Protein AF-A0A2A2JBS2-F1 (afdb_monomer)

Mean predicted aligned error: 17.84 Å

Sequence (90 aa):
MIYSILFWFILTIPTNSQRSDCVSVCSHIEDDRAYGKCISDCGKSPRKDNVPEPVYYPQPPANVSVQTKVVIDNGKILETTVAWTAQPGT

Solvent-accessible surface area (backbone ato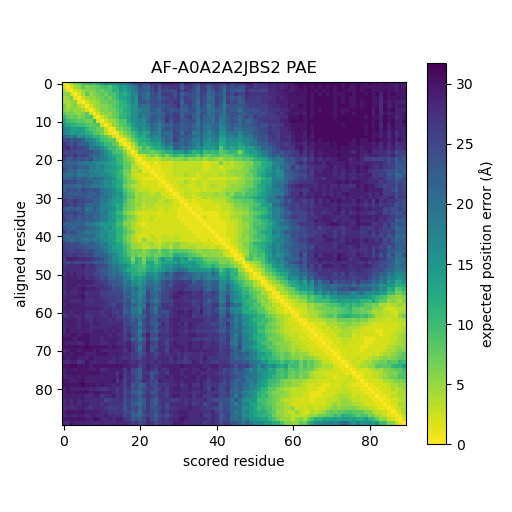ms only — not comparable to full-atom values): 5856 Å² total; per-residue (Å²): 126,67,70,68,56,57,59,58,61,67,72,66,63,76,78,73,78,70,54,65,70,34,52,65,70,36,64,84,49,86,50,68,70,60,27,52,49,45,40,57,57,48,67,73,52,79,60,79,87,71,52,77,74,82,81,79,73,77,64,65,65,32,76,75,45,79,48,77,48,74,44,71,54,96,94,38,81,76,44,77,49,79,49,74,50,68,39,76,38,132

Foldseek 3Di:
DVVVVVVVVVVPPPPPVQPVVQCVVLVVDPDPVVSVVSSVVVVPDDDPVPPPDPPDDFADFADKDKDWDFDDDPNDTPDIDIDMDTHGDD

pLDDT: mean 77.96, std 15.03, range [49.06, 95.38]

Structure (mmCIF, N/CA/C/O backbone):
data_AF-A0A2A2JBS2-F1
#
_entry.id   AF-A0A2A2JBS2-F1
#
loop_
_atom_site.group_PDB
_atom_site.id
_atom_site.type_symbol
_atom_site.label_atom_id
_atom_site.label_alt_id
_atom_site.label_comp_id
_atom_site.label_asym_id
_atom_site.label_entity_id
_atom_site.label_seq_id
_atom_site.pdbx_PDB_ins_code
_atom_site.Cartn_x
_atom_site.Cartn_y
_atom_site.Cartn_z
_atom_site.occupancy
_atom_site.B_iso_or_equiv
_atom_site.auth_seq_id
_atom_site.auth_comp_id
_atom_site.auth_asym_id
_atom_site.auth_atom_id
_atom_site.pdbx_PDB_model_num
ATOM 1 N N . MET A 1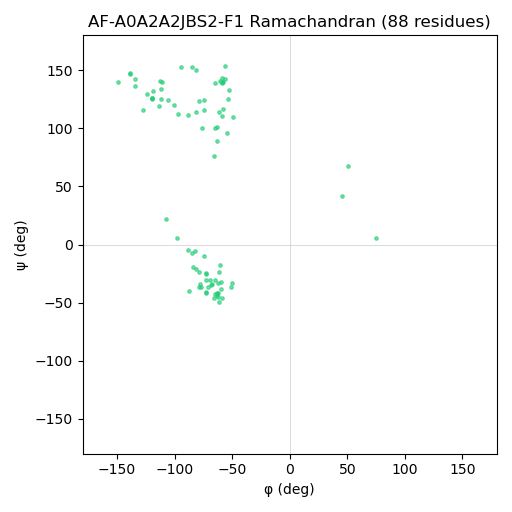 1 ? 62.094 -12.853 -19.227 1.00 55.53 1 MET A N 1
ATOM 2 C CA . MET A 1 1 ? 61.518 -11.511 -18.968 1.00 55.53 1 MET A CA 1
ATOM 3 C C . MET A 1 1 ? 60.247 -11.196 -19.769 1.00 55.53 1 MET A C 1
ATOM 5 O O . MET A 1 1 ? 59.562 -10.262 -19.397 1.00 55.53 1 MET A O 1
ATOM 9 N N . ILE A 1 2 ? 59.876 -11.966 -20.805 1.00 60.41 2 ILE A N 1
ATOM 10 C CA . ILE A 1 2 ? 58.636 -11.739 -21.586 1.00 60.41 2 ILE A CA 1
ATOM 11 C C . ILE A 1 2 ? 57.375 -12.244 -20.851 1.00 60.41 2 ILE A C 1
ATOM 13 O O . ILE A 1 2 ? 56.330 -11.602 -20.891 1.00 60.41 2 ILE A O 1
ATOM 17 N N . TYR A 1 3 ? 57.490 -13.340 -20.092 1.00 54.91 3 TYR A N 1
ATOM 18 C CA . TYR A 1 3 ? 56.363 -13.937 -19.360 1.00 54.91 3 TYR A CA 1
ATOM 19 C C . TYR A 1 3 ? 55.783 -13.050 -18.241 1.00 54.91 3 TYR A C 1
ATOM 21 O O . TYR A 1 3 ? 54.580 -13.088 -18.005 1.00 54.91 3 TYR A O 1
ATOM 29 N N . SER A 1 4 ? 56.590 -12.198 -17.593 1.00 56.19 4 SER A N 1
ATOM 30 C CA . SER A 1 4 ? 56.092 -11.274 -16.555 1.00 56.19 4 SER A CA 1
ATOM 31 C C . SER A 1 4 ? 55.269 -10.111 -17.116 1.00 56.19 4 SER A C 1
ATOM 33 O O . SER A 1 4 ? 54.417 -9.585 -16.408 1.00 56.19 4 SER A O 1
ATOM 35 N N . ILE A 1 5 ? 55.489 -9.726 -18.378 1.00 58.38 5 ILE A N 1
ATOM 36 C CA . ILE A 1 5 ? 54.765 -8.621 -19.030 1.00 58.38 5 ILE A CA 1
ATOM 37 C C . ILE A 1 5 ? 53.376 -9.100 -19.484 1.00 58.38 5 ILE A C 1
ATOM 39 O O . ILE A 1 5 ? 52.391 -8.379 -19.348 1.00 58.38 5 ILE A O 1
ATOM 43 N N . LEU A 1 6 ? 53.276 -10.353 -19.942 1.00 56.53 6 LEU A N 1
ATOM 44 C CA . LEU A 1 6 ? 52.006 -10.976 -20.332 1.00 56.53 6 LEU A CA 1
ATOM 45 C C . LEU A 1 6 ? 51.068 -11.201 -19.136 1.00 56.53 6 LEU A C 1
ATOM 47 O O . LEU A 1 6 ? 49.859 -11.048 -19.273 1.00 56.53 6 LEU A O 1
ATOM 51 N N . PHE A 1 7 ? 51.609 -11.495 -17.951 1.00 52.59 7 PHE A N 1
ATOM 52 C CA . PHE A 1 7 ? 50.802 -11.693 -16.743 1.00 52.59 7 PHE A CA 1
ATOM 53 C C . PHE A 1 7 ? 50.144 -10.393 -16.242 1.00 52.59 7 PHE A C 1
ATOM 55 O O . PHE A 1 7 ? 49.035 -10.420 -15.717 1.00 52.59 7 PHE A O 1
ATOM 62 N N . TRP A 1 8 ? 50.785 -9.241 -16.466 1.00 53.62 8 TRP A N 1
ATOM 63 C CA . TRP A 1 8 ? 50.216 -7.928 -16.136 1.00 53.62 8 TRP A CA 1
ATOM 64 C C . TRP A 1 8 ? 49.082 -7.505 -17.078 1.00 53.62 8 TRP A C 1
ATOM 66 O O . TRP A 1 8 ? 48.153 -6.833 -16.640 1.00 53.62 8 TRP A O 1
ATOM 76 N N . PHE A 1 9 ? 49.114 -7.931 -18.344 1.00 53.91 9 PHE A N 1
ATOM 77 C CA . PHE A 1 9 ? 48.055 -7.620 -19.312 1.00 53.91 9 PHE A CA 1
ATOM 78 C C . PHE A 1 9 ? 46.752 -8.396 -19.070 1.00 53.91 9 PHE A C 1
ATOM 80 O O . PHE A 1 9 ? 45.685 -7.930 -19.454 1.00 53.91 9 PHE A O 1
ATOM 87 N N . ILE A 1 10 ? 46.811 -9.560 -18.417 1.00 55.59 10 ILE A N 1
ATOM 88 C CA . ILE A 1 10 ? 45.617 -10.381 -18.148 1.00 55.59 10 ILE A CA 1
ATOM 89 C C . ILE A 1 10 ? 44.814 -9.827 -16.952 1.00 55.59 10 ILE A C 1
ATOM 91 O O . ILE A 1 10 ? 43.608 -10.039 -16.862 1.00 55.59 10 ILE A O 1
ATOM 95 N N . LEU A 1 11 ? 45.450 -9.066 -16.054 1.00 53.84 11 LEU A N 1
ATOM 96 C CA . LEU A 1 11 ? 44.816 -8.510 -14.850 1.00 53.84 11 LEU A CA 1
ATOM 97 C C . LEU A 1 11 ? 44.077 -7.180 -15.074 1.00 53.84 11 LEU A C 1
ATOM 99 O O . LEU A 1 11 ? 43.387 -6.715 -14.171 1.00 53.84 11 LEU A O 1
ATOM 103 N N . THR A 1 12 ? 44.192 -6.571 -16.255 1.00 52.06 12 THR A N 1
ATOM 104 C CA . THR A 1 12 ? 43.539 -5.296 -16.598 1.00 52.06 12 THR A CA 1
ATOM 105 C C . THR A 1 12 ? 42.380 -5.461 -17.573 1.00 52.06 12 THR A C 1
ATOM 107 O O . THR A 1 12 ? 42.001 -4.496 -18.235 1.00 52.06 12 THR A O 1
ATOM 110 N N . ILE A 1 13 ? 41.779 -6.654 -17.665 1.00 56.94 13 ILE A N 1
ATOM 111 C CA . ILE A 1 13 ? 40.484 -6.779 -18.337 1.00 56.94 13 ILE A CA 1
ATOM 112 C C . ILE A 1 13 ? 39.516 -5.910 -17.528 1.00 56.94 13 ILE A C 1
ATOM 114 O O . ILE A 1 13 ? 39.279 -6.225 -16.358 1.00 56.94 13 ILE A O 1
ATOM 118 N N . PRO A 1 14 ? 38.981 -4.806 -18.088 1.00 49.97 14 PRO A N 1
ATOM 119 C CA . PRO A 1 14 ? 37.948 -4.067 -17.399 1.00 49.97 14 PRO A CA 1
ATOM 120 C C . PRO A 1 14 ? 36.828 -5.070 -17.176 1.00 49.97 14 PRO A C 1
ATOM 122 O O . PRO A 1 14 ? 36.261 -5.608 -18.131 1.00 49.97 14 PRO A O 1
ATOM 125 N N . THR A 1 15 ? 36.532 -5.366 -15.913 1.00 49.06 15 THR A N 1
ATOM 126 C CA . THR A 1 15 ? 35.257 -5.962 -15.566 1.00 49.06 15 THR A CA 1
ATOM 127 C C . THR A 1 15 ? 34.243 -4.907 -15.967 1.00 49.06 15 THR A C 1
ATOM 129 O O . THR A 1 15 ? 33.934 -3.97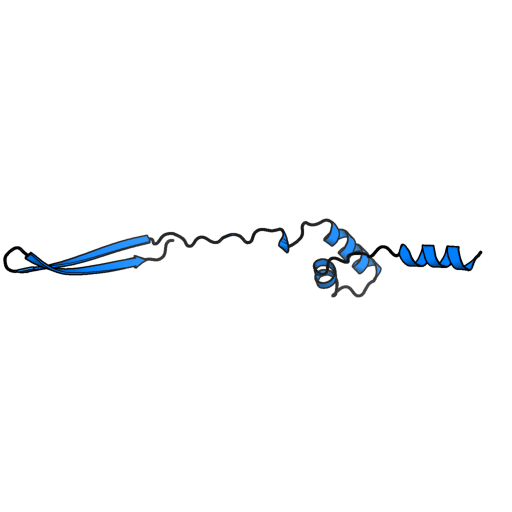9 -15.224 1.00 49.06 15 THR A O 1
ATOM 132 N N . ASN A 1 16 ? 33.796 -4.988 -17.222 1.00 50.91 16 ASN A N 1
ATOM 133 C CA . ASN A 1 16 ? 32.581 -4.353 -17.671 1.00 50.91 16 ASN A CA 1
ATOM 134 C C . ASN A 1 16 ? 31.552 -4.899 -16.694 1.00 50.91 16 ASN A C 1
ATOM 136 O O . ASN A 1 16 ? 31.103 -6.038 -16.826 1.00 50.91 16 ASN A O 1
ATOM 140 N N . SER A 1 17 ? 31.282 -4.132 -15.640 1.00 50.41 17 SER A N 1
ATOM 141 C CA . SER A 1 17 ? 30.159 -4.341 -14.753 1.00 50.41 17 SER A CA 1
ATOM 142 C C . SER A 1 17 ? 28.957 -4.071 -15.642 1.00 50.41 17 SER A C 1
ATOM 144 O O . SER A 1 17 ? 28.416 -2.968 -15.685 1.00 50.41 17 SER A O 1
ATOM 146 N N . GLN A 1 18 ? 28.653 -5.052 -16.496 1.00 55.56 18 GLN A N 1
ATOM 147 C CA . GLN A 1 18 ? 27.483 -5.063 -17.335 1.00 55.56 18 GLN A CA 1
ATOM 148 C C . GLN A 1 18 ? 26.351 -5.090 -16.340 1.00 55.56 18 GLN A C 1
ATOM 150 O O . GLN A 1 18 ? 26.074 -6.094 -15.689 1.00 55.56 18 GLN A O 1
ATOM 155 N N . ARG A 1 19 ? 25.785 -3.909 -16.151 1.00 62.66 19 ARG A N 1
ATOM 156 C CA . ARG A 1 19 ? 24.578 -3.688 -15.391 1.00 62.66 19 ARG A CA 1
ATOM 157 C C . ARG A 1 19 ? 23.554 -4.704 -15.889 1.00 62.66 19 ARG A C 1
ATOM 159 O O . ARG A 1 19 ? 23.126 -4.618 -17.041 1.00 62.66 19 ARG A O 1
ATOM 166 N N . SER A 1 20 ? 23.231 -5.686 -15.049 1.00 66.56 20 SER A N 1
ATOM 167 C CA . SER A 1 20 ? 22.328 -6.807 -15.358 1.00 66.56 20 SER A CA 1
ATOM 168 C C . SER A 1 20 ? 21.003 -6.331 -15.952 1.00 66.56 20 SER A C 1
ATOM 170 O O . SER A 1 20 ? 20.421 -6.958 -16.838 1.00 66.56 20 SER A O 1
ATOM 172 N N . ASP A 1 21 ? 20.571 -5.158 -15.508 1.00 74.81 21 ASP A N 1
ATOM 173 C CA . ASP A 1 21 ? 19.322 -4.512 -15.888 1.00 74.81 21 ASP A CA 1
ATOM 174 C C . ASP A 1 21 ? 19.364 -4.058 -17.353 1.00 74.81 21 ASP A C 1
ATOM 176 O O . ASP A 1 21 ? 18.374 -4.163 -18.065 1.00 74.81 21 ASP A O 1
ATOM 180 N N . CYS A 1 22 ? 20.526 -3.625 -17.849 1.00 83.44 22 CYS A N 1
ATOM 181 C CA . CYS A 1 22 ? 20.677 -3.229 -19.248 1.00 83.44 22 CYS A CA 1
ATOM 182 C C . CYS A 1 22 ? 20.776 -4.430 -20.182 1.00 83.44 22 CYS A C 1
ATOM 184 O O . CYS A 1 22 ? 20.211 -4.401 -21.272 1.00 83.44 22 CYS A O 1
ATOM 186 N N . VAL A 1 23 ? 21.443 -5.501 -19.744 1.00 85.44 23 VAL A N 1
ATOM 187 C CA . VAL A 1 23 ? 21.527 -6.748 -20.517 1.00 85.44 23 VAL A CA 1
ATOM 188 C C . VAL A 1 23 ? 20.138 -7.354 -20.703 1.00 85.44 23 VAL A C 1
ATOM 190 O O . VAL A 1 23 ? 19.774 -7.710 -21.819 1.00 85.44 23 VAL A O 1
ATOM 193 N N . SER A 1 24 ? 19.321 -7.403 -19.645 1.00 82.75 24 SER A N 1
ATOM 194 C CA . SER A 1 24 ? 17.945 -7.911 -19.751 1.00 82.75 24 SER A CA 1
ATOM 195 C C . SER A 1 24 ? 17.071 -7.056 -20.677 1.00 82.75 24 SER A C 1
ATOM 197 O O . SER A 1 24 ? 16.364 -7.615 -21.516 1.00 82.75 24 SER A O 1
ATOM 199 N N . VAL A 1 25 ? 17.173 -5.723 -20.614 1.00 83.62 25 VAL A N 1
ATOM 200 C CA . VAL A 1 25 ? 16.425 -4.810 -21.500 1.00 83.62 25 VAL A CA 1
ATOM 201 C C . VAL A 1 25 ? 16.846 -4.950 -22.966 1.00 83.62 25 VAL A C 1
ATOM 203 O O . VAL A 1 25 ? 15.983 -4.985 -23.839 1.00 83.62 25 VAL A O 1
ATOM 206 N N . CYS A 1 26 ? 18.144 -5.060 -23.252 1.00 87.81 26 CYS A N 1
ATOM 207 C CA . CYS A 1 26 ? 18.672 -5.091 -24.621 1.00 87.81 26 CYS A CA 1
ATOM 208 C C . CYS A 1 26 ? 18.745 -6.500 -25.237 1.00 87.81 26 CYS A C 1
ATOM 210 O O . CYS A 1 26 ? 19.073 -6.623 -26.413 1.00 87.81 26 CYS A O 1
ATOM 212 N N . SER A 1 27 ? 18.421 -7.554 -24.479 1.00 89.44 27 SER A N 1
ATOM 213 C CA . SER A 1 27 ? 18.554 -8.966 -24.893 1.00 89.44 27 SER A CA 1
ATOM 214 C C . SER A 1 27 ? 17.741 -9.380 -26.128 1.00 89.44 27 SER A C 1
ATOM 216 O O . SER A 1 27 ? 18.032 -10.404 -26.733 1.00 89.44 27 SER A O 1
ATOM 218 N N . HIS A 1 28 ? 16.741 -8.590 -26.517 1.00 88.88 28 HIS A N 1
ATOM 219 C CA . HIS A 1 28 ? 15.908 -8.830 -27.698 1.00 88.88 28 HIS A CA 1
ATOM 220 C C . HIS A 1 28 ? 16.550 -8.346 -29.012 1.00 88.88 28 HIS A C 1
ATOM 222 O O . HIS A 1 28 ? 15.965 -8.528 -30.078 1.00 88.88 28 HIS A O 1
ATOM 228 N N . ILE A 1 29 ? 17.707 -7.678 -28.946 1.00 90.00 29 ILE A N 1
ATOM 229 C CA . ILE A 1 29 ? 18.397 -7.116 -30.108 1.00 90.00 29 ILE A CA 1
ATOM 230 C C . ILE A 1 29 ? 19.487 -8.089 -30.564 1.00 90.00 29 ILE A C 1
ATOM 232 O O . ILE A 1 29 ? 20.487 -8.261 -29.876 1.00 90.00 29 ILE A O 1
ATOM 236 N N . GLU A 1 30 ? 19.302 -8.685 -31.742 1.00 86.69 30 GLU A N 1
ATOM 237 C CA . GLU A 1 30 ? 20.249 -9.645 -32.335 1.00 86.69 30 GLU A CA 1
ATOM 238 C C . GLU A 1 30 ? 21.398 -8.972 -33.114 1.00 86.69 30 GLU A C 1
ATOM 240 O O . GLU A 1 30 ? 22.428 -9.591 -33.355 1.00 86.69 30 GLU A O 1
ATOM 245 N N . ASP A 1 31 ? 21.240 -7.703 -33.511 1.00 93.12 31 ASP A N 1
ATOM 246 C CA . ASP A 1 31 ? 22.290 -6.925 -34.181 1.00 93.12 31 ASP A CA 1
ATOM 247 C C . ASP A 1 31 ? 23.279 -6.359 -33.151 1.00 93.12 31 ASP A C 1
ATOM 249 O O . ASP A 1 31 ? 22.930 -5.466 -32.373 1.00 93.12 31 ASP A O 1
ATOM 253 N N . ASP A 1 32 ? 24.531 -6.822 -33.195 1.00 86.56 32 ASP A N 1
ATOM 254 C CA . ASP A 1 32 ? 25.623 -6.412 -32.301 1.00 86.56 32 ASP A CA 1
ATOM 255 C C . ASP A 1 32 ? 25.801 -4.888 -32.212 1.00 86.56 32 ASP A C 1
ATOM 257 O O . ASP A 1 32 ? 26.096 -4.335 -31.143 1.00 86.56 32 ASP A O 1
ATOM 261 N N . ARG A 1 33 ? 25.599 -4.168 -33.324 1.00 88.88 33 ARG A N 1
ATOM 262 C CA . ARG A 1 33 ? 25.747 -2.707 -33.353 1.00 88.88 33 ARG A CA 1
ATOM 263 C C . ARG A 1 33 ? 24.596 -2.025 -32.621 1.00 88.88 33 ARG A C 1
ATOM 265 O O . ARG A 1 33 ? 24.811 -1.054 -31.887 1.00 88.88 33 ARG A O 1
ATOM 272 N N . ALA A 1 34 ? 23.380 -2.515 -32.829 1.00 86.62 34 ALA A N 1
ATOM 273 C CA . ALA A 1 34 ? 22.188 -2.010 -32.164 1.00 86.62 34 ALA A CA 1
ATOM 274 C C . ALA A 1 34 ? 22.186 -2.385 -30.671 1.00 86.62 34 ALA A C 1
ATOM 276 O O . ALA A 1 34 ? 21.839 -1.551 -29.829 1.00 86.62 34 ALA A O 1
ATOM 277 N N . TYR A 1 35 ? 22.674 -3.581 -30.336 1.00 88.62 35 TYR A N 1
ATOM 278 C CA . TYR A 1 35 ? 22.861 -4.057 -28.970 1.00 88.62 35 TYR A CA 1
ATOM 279 C C . TYR A 1 35 ? 23.858 -3.174 -28.210 1.00 88.62 35 TYR A C 1
ATOM 281 O O . TYR A 1 35 ? 23.540 -2.651 -27.140 1.00 88.62 35 TYR A O 1
ATOM 289 N N . GLY A 1 36 ? 25.029 -2.901 -28.798 1.00 85.75 36 GLY A N 1
ATOM 290 C CA . GLY A 1 36 ? 26.040 -2.033 -28.187 1.00 85.75 36 GLY A CA 1
ATOM 291 C C . GLY A 1 36 ? 25.534 -0.611 -27.923 1.00 85.75 36 GLY A C 1
ATOM 292 O O . GLY A 1 36 ? 25.811 -0.031 -26.868 1.00 85.75 36 GLY A O 1
ATOM 293 N N . LYS A 1 37 ? 24.726 -0.063 -28.841 1.00 90.50 37 LYS A N 1
ATOM 294 C CA . LYS A 1 37 ? 24.075 1.239 -28.648 1.00 90.50 37 LYS A CA 1
ATOM 295 C C . LYS A 1 37 ? 23.061 1.200 -27.499 1.00 90.50 37 LYS A C 1
ATOM 297 O O . LYS A 1 37 ? 23.096 2.077 -26.639 1.00 90.50 37 LYS A O 1
ATOM 302 N N . CYS A 1 38 ? 22.220 0.168 -27.448 1.00 87.12 38 CYS A N 1
ATOM 303 C CA . CYS A 1 38 ? 21.230 -0.020 -26.388 1.00 87.12 38 CYS A CA 1
ATOM 304 C C . CYS A 1 38 ? 21.878 -0.113 -24.997 1.00 87.12 38 CYS A C 1
ATOM 306 O O . CYS A 1 38 ? 21.459 0.582 -24.070 1.00 87.12 38 CYS A O 1
ATOM 308 N N . ILE A 1 39 ? 22.953 -0.896 -24.860 1.00 88.00 39 ILE A N 1
ATOM 309 C CA .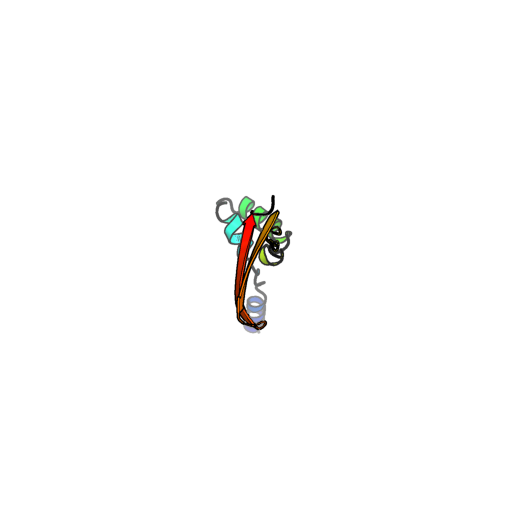 ILE A 1 39 ? 23.697 -1.024 -23.598 1.00 88.00 39 ILE A CA 1
ATOM 310 C C . ILE A 1 39 ? 24.323 0.316 -23.185 1.00 88.00 39 I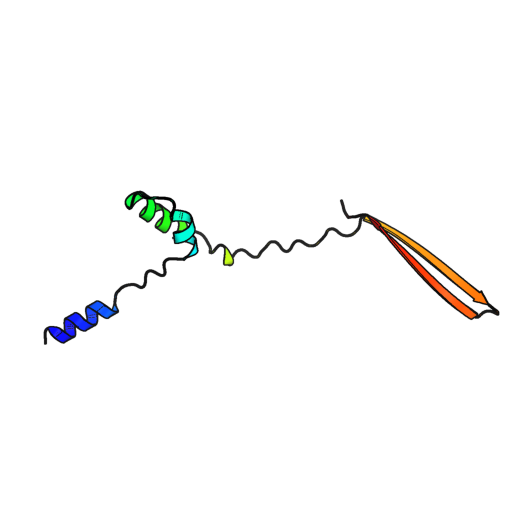LE A C 1
ATOM 312 O O . ILE A 1 39 ? 24.231 0.706 -22.018 1.00 88.00 39 ILE A O 1
ATOM 316 N N . SER A 1 40 ? 24.924 1.043 -24.134 1.00 85.62 40 SER A N 1
ATOM 317 C CA . SER A 1 40 ? 25.534 2.355 -23.877 1.00 85.62 40 SER A CA 1
ATOM 318 C C . SER A 1 40 ? 24.512 3.394 -23.414 1.00 85.62 40 SER A C 1
ATOM 320 O O . SER A 1 40 ? 24.780 4.152 -22.479 1.00 85.62 40 SER A O 1
ATOM 322 N N . ASP A 1 41 ? 23.335 3.420 -24.037 1.00 85.94 41 ASP A N 1
ATOM 323 C CA . ASP A 1 41 ? 22.274 4.357 -23.677 1.00 85.94 41 ASP A CA 1
ATOM 324 C C . ASP A 1 41 ? 21.622 3.982 -22.339 1.00 85.94 41 ASP A C 1
ATOM 326 O O . ASP A 1 41 ? 21.435 4.850 -21.485 1.00 85.94 41 ASP A O 1
ATOM 330 N N . CYS A 1 42 ? 21.393 2.692 -22.083 1.00 83.12 42 CYS A N 1
ATOM 331 C CA . CYS A 1 42 ? 20.881 2.213 -20.800 1.00 83.12 42 CYS A CA 1
ATOM 332 C C . CYS A 1 42 ? 21.838 2.504 -19.626 1.00 83.12 42 CYS A C 1
ATOM 334 O O . CYS A 1 42 ? 21.400 2.802 -18.511 1.00 83.12 42 CYS A O 1
ATOM 336 N N . GLY A 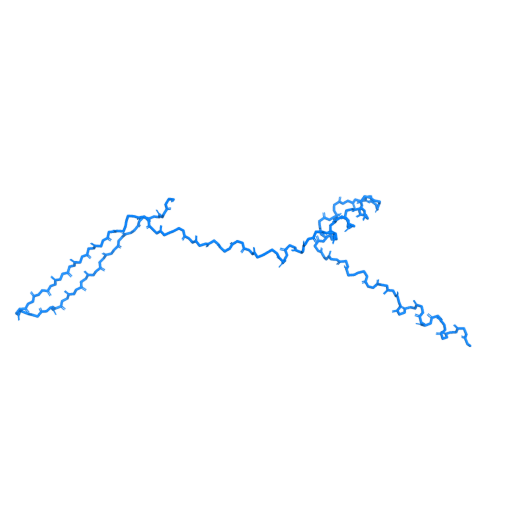1 43 ? 23.155 2.487 -19.858 1.00 79.94 43 GLY A N 1
ATOM 337 C CA . GLY A 1 43 ? 24.164 2.842 -18.855 1.00 79.94 43 GLY A CA 1
ATOM 338 C C . GLY A 1 43 ? 24.075 4.288 -18.345 1.00 79.94 43 GLY A C 1
ATOM 339 O O . GLY A 1 43 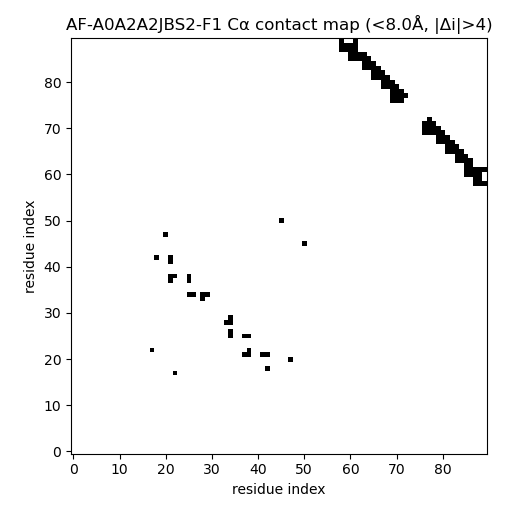? 24.510 4.562 -17.228 1.00 79.94 43 GLY A O 1
ATOM 340 N N . LYS A 1 44 ? 23.478 5.204 -19.122 1.00 82.06 44 LYS A N 1
ATOM 341 C CA . LYS A 1 44 ? 23.352 6.633 -18.773 1.00 82.06 44 LYS A CA 1
ATOM 342 C C . LYS A 1 44 ? 22.189 6.921 -17.819 1.00 82.06 44 LYS A C 1
ATOM 344 O O . LYS A 1 44 ? 22.190 7.956 -17.156 1.00 82.06 44 LYS A O 1
ATOM 349 N N . SER A 1 45 ? 21.196 6.037 -17.743 1.00 70.69 45 SER A N 1
ATOM 350 C CA . SER A 1 45 ? 20.029 6.222 -16.872 1.00 70.69 45 SER A CA 1
ATOM 351 C C . SER A 1 45 ? 20.327 5.811 -15.419 1.00 70.69 45 SER A C 1
ATOM 353 O O . SER A 1 45 ? 21.133 4.903 -15.202 1.00 70.69 45 SER A O 1
ATOM 355 N N . PRO A 1 46 ? 19.684 6.417 -14.400 1.00 70.44 46 PRO A N 1
ATOM 356 C CA . PRO A 1 46 ? 19.757 5.961 -13.004 1.00 70.44 46 PRO A CA 1
ATOM 357 C C . PRO A 1 46 ? 19.323 4.495 -12.844 1.00 70.44 46 PRO A C 1
ATOM 359 O O . PRO A 1 46 ? 18.592 3.973 -13.685 1.00 70.44 46 PRO A O 1
ATOM 362 N N . ARG A 1 47 ? 19.814 3.785 -11.810 1.00 64.69 47 ARG A N 1
ATOM 363 C CA . ARG A 1 47 ? 19.422 2.372 -11.586 1.00 64.69 47 ARG A CA 1
ATOM 364 C C . ARG A 1 47 ? 17.942 2.343 -11.259 1.00 64.69 47 ARG A C 1
ATOM 366 O O . ARG A 1 47 ? 17.472 3.211 -10.530 1.00 64.69 47 ARG A O 1
ATOM 373 N N . LYS A 1 48 ? 17.227 1.365 -11.813 1.00 61.78 48 LYS A N 1
ATOM 374 C CA . LYS A 1 48 ? 15.792 1.198 -11.564 1.00 61.78 48 LYS A CA 1
ATOM 375 C C . LYS A 1 48 ? 15.540 0.979 -10.064 1.00 61.78 48 LYS A C 1
ATOM 377 O O . LYS A 1 48 ? 14.578 1.489 -9.515 1.00 61.78 48 LYS A O 1
ATOM 382 N N . ASP A 1 49 ? 16.504 0.342 -9.417 1.00 63.50 49 ASP A N 1
ATOM 383 C CA . ASP A 1 49 ? 16.650 0.054 -7.990 1.00 63.50 49 ASP A CA 1
ATOM 384 C C . ASP A 1 49 ? 17.049 1.276 -7.133 1.00 63.50 49 ASP A C 1
ATOM 386 O O . ASP A 1 49 ? 16.963 1.217 -5.912 1.00 63.50 49 ASP A O 1
ATOM 390 N N . ASN A 1 50 ? 17.416 2.410 -7.748 1.00 57.53 50 ASN A N 1
ATOM 391 C CA . ASN A 1 50 ? 17.611 3.696 -7.059 1.00 57.53 50 ASN A CA 1
ATOM 392 C C . ASN A 1 50 ? 16.388 4.620 -7.170 1.00 57.53 50 ASN A C 1
ATOM 394 O O . ASN A 1 50 ? 16.465 5.779 -6.758 1.00 57.53 50 ASN A O 1
ATOM 398 N N . VAL A 1 51 ? 15.282 4.154 -7.753 1.00 62.88 51 VAL A N 1
ATOM 399 C CA . VAL A 1 51 ? 14.007 4.868 -7.694 1.00 62.88 51 VAL A CA 1
ATOM 400 C C . VAL A 1 51 ? 13.313 4.385 -6.425 1.00 62.88 51 VAL A C 1
ATOM 402 O O . VAL A 1 51 ? 12.952 3.210 -6.373 1.00 62.88 51 VAL A O 1
ATOM 405 N N . PRO A 1 52 ? 13.145 5.229 -5.388 1.00 64.56 52 PRO A N 1
ATOM 406 C CA . PRO A 1 52 ? 12.316 4.858 -4.253 1.00 64.56 52 PRO A CA 1
ATOM 407 C C . PRO A 1 52 ? 10.951 4.455 -4.799 1.00 64.56 52 PRO A C 1
ATOM 409 O O . PRO A 1 52 ? 10.346 5.224 -5.554 1.00 64.56 52 PRO A O 1
ATOM 412 N N . GLU A 1 53 ? 10.489 3.251 -4.467 1.00 67.88 53 GLU A N 1
ATOM 413 C CA . GLU A 1 53 ? 9.117 2.879 -4.782 1.00 67.88 53 GLU A CA 1
ATOM 414 C C . GLU A 1 53 ? 8.201 3.975 -4.227 1.00 67.88 53 GLU A C 1
ATOM 416 O O . GLU A 1 53 ? 8.407 4.427 -3.092 1.00 67.88 53 GLU A O 1
ATOM 421 N N . PRO A 1 54 ? 7.230 4.466 -5.013 1.00 69.75 54 PRO A N 1
ATOM 422 C CA . PRO A 1 54 ? 6.273 5.418 -4.493 1.00 69.75 54 PRO A CA 1
ATOM 423 C C . PRO A 1 54 ? 5.563 4.752 -3.315 1.00 69.75 54 PRO A C 1
ATOM 425 O O . PRO A 1 54 ? 4.808 3.798 -3.494 1.00 69.75 54 PRO A O 1
ATOM 428 N N . VAL A 1 55 ? 5.840 5.236 -2.102 1.00 73.81 55 VAL A N 1
ATOM 429 C CA . VAL A 1 55 ? 5.160 4.777 -0.892 1.00 73.81 55 VAL A CA 1
ATOM 430 C C . VAL A 1 55 ? 3.704 5.189 -1.040 1.00 73.81 55 VAL A C 1
ATOM 432 O O . VAL A 1 55 ? 3.350 6.357 -0.870 1.00 73.81 55 VAL A O 1
ATOM 435 N N . TYR A 1 56 ? 2.866 4.236 -1.434 1.00 73.81 56 TYR A N 1
ATOM 436 C CA . TYR A 1 56 ? 1.439 4.462 -1.546 1.00 73.81 56 TYR A CA 1
ATOM 437 C C . TYR A 1 56 ? 0.846 4.448 -0.141 1.00 73.81 56 TYR A C 1
ATOM 439 O O . TYR A 1 56 ? 0.629 3.393 0.455 1.00 73.81 56 TYR A O 1
ATOM 447 N N . TYR A 1 57 ? 0.610 5.638 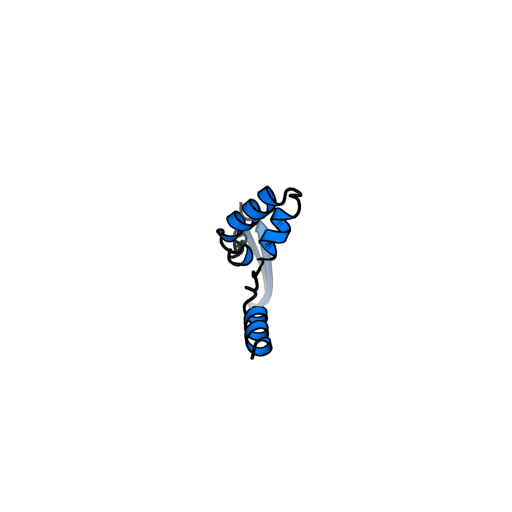0.404 1.00 78.81 57 TYR A N 1
ATOM 448 C CA . TYR A 1 57 ? -0.210 5.772 1.597 1.00 78.81 57 TYR A CA 1
ATOM 449 C C . TYR A 1 57 ? -1.671 5.575 1.183 1.00 78.81 57 TYR A C 1
ATOM 451 O O . TYR A 1 57 ? -2.134 6.285 0.285 1.00 78.81 57 TYR A O 1
ATOM 459 N N . PRO A 1 58 ? -2.406 4.627 1.793 1.00 77.31 58 PRO A N 1
ATOM 460 C CA . PRO A 1 58 ? -3.825 4.488 1.512 1.00 77.31 58 PRO A CA 1
ATOM 461 C C . PRO A 1 58 ? -4.533 5.798 1.857 1.00 77.31 58 PRO A C 1
ATOM 463 O O . PRO A 1 58 ? -4.213 6.441 2.863 1.00 77.31 58 PRO A O 1
ATOM 466 N N . GLN A 1 59 ? -5.490 6.201 1.021 1.00 84.00 59 GLN A N 1
ATOM 467 C CA . GLN A 1 59 ? -6.303 7.374 1.319 1.00 84.00 59 GLN A CA 1
ATOM 468 C C . GLN A 1 59 ? -7.018 7.183 2.664 1.00 84.00 59 GLN A C 1
ATOM 470 O O . GLN A 1 59 ? -7.484 6.075 2.963 1.00 84.00 59 GLN A O 1
ATOM 475 N N . PRO A 1 60 ? -7.110 8.244 3.487 1.00 86.50 60 PRO A N 1
ATOM 476 C CA . PRO A 1 60 ? -7.848 8.167 4.734 1.00 86.50 60 PRO A CA 1
ATOM 477 C C . PRO A 1 60 ? -9.308 7.796 4.437 1.00 86.50 60 PRO A C 1
ATOM 479 O O . PRO A 1 60 ? -9.853 8.237 3.422 1.00 86.50 60 PRO A O 1
ATOM 482 N N . PRO A 1 61 ? -9.955 6.991 5.293 1.00 87.62 61 PRO A N 1
ATOM 483 C CA . PRO A 1 61 ? -11.339 6.608 5.078 1.00 87.62 61 PRO A CA 1
ATOM 484 C C . PRO A 1 61 ? -12.255 7.836 5.022 1.00 87.62 61 PRO A C 1
ATOM 486 O O . PRO A 1 61 ? -12.130 8.758 5.831 1.00 87.62 61 PRO A O 1
ATOM 489 N N . ALA A 1 62 ? -13.211 7.817 4.098 1.00 86.88 62 ALA A N 1
ATOM 490 C CA . ALA A 1 62 ? -14.302 8.778 4.063 1.00 86.88 62 ALA A CA 1
ATOM 491 C C . ALA A 1 62 ? -15.439 8.322 4.992 1.00 86.88 62 ALA A C 1
ATOM 493 O O . ALA A 1 62 ? -15.636 7.130 5.224 1.00 86.88 62 ALA A O 1
ATOM 494 N N . ASN A 1 63 ? -16.223 9.274 5.504 1.00 86.06 63 ASN A N 1
ATOM 495 C CA . ASN A 1 63 ? -17.489 9.013 6.202 1.00 86.06 63 ASN A CA 1
ATOM 496 C C . ASN A 1 63 ? -17.389 7.958 7.324 1.00 86.06 63 ASN A C 1
ATOM 498 O O . ASN A 1 63 ? -17.961 6.870 7.241 1.00 86.06 63 ASN A O 1
ATOM 502 N N . VAL A 1 64 ? -16.663 8.292 8.394 1.00 90.88 64 VAL A N 1
ATOM 503 C CA . VAL A 1 64 ? -16.567 7.448 9.593 1.00 90.88 64 VAL A CA 1
ATOM 504 C C . VAL A 1 64 ? -17.818 7.631 10.455 1.00 90.88 64 VAL A C 1
ATOM 506 O O . VAL A 1 64 ? -18.133 8.741 10.880 1.00 90.88 64 VAL A O 1
ATOM 509 N N . SER A 1 65 ? -18.520 6.535 10.737 1.00 92.88 65 SER A N 1
ATOM 510 C CA . SER A 1 65 ? -19.650 6.487 11.667 1.00 92.88 65 SER A CA 1
ATOM 511 C C . SER A 1 65 ? -19.272 5.670 12.894 1.00 92.88 65 SER A C 1
ATOM 513 O O . SER A 1 65 ? -18.700 4.587 12.772 1.00 92.88 65 SER A O 1
ATOM 515 N N . VAL A 1 66 ? -19.595 6.193 14.076 1.00 94.50 66 VAL A N 1
ATOM 516 C CA . VAL A 1 66 ? -19.313 5.559 15.366 1.00 94.50 66 VAL A CA 1
ATOM 517 C C . VAL A 1 66 ? -20.620 5.415 16.131 1.00 94.50 66 VAL A C 1
ATOM 519 O O . VAL A 1 66 ? -21.374 6.375 16.281 1.00 94.50 66 VAL A O 1
ATOM 522 N N . GLN A 1 67 ? -20.878 4.209 16.619 1.00 94.69 67 GLN A N 1
ATOM 523 C CA . GLN A 1 67 ? -22.017 3.872 17.455 1.00 94.69 67 GLN A CA 1
ATOM 524 C C . GLN A 1 67 ? -21.514 3.347 18.792 1.00 94.69 67 GLN A C 1
ATOM 526 O O . GLN A 1 67 ? -20.737 2.394 18.852 1.00 94.69 67 GLN A O 1
ATOM 531 N N . THR A 1 68 ? -22.000 3.954 19.868 1.00 95.38 68 THR A N 1
ATOM 532 C CA . THR A 1 68 ? -21.635 3.572 21.230 1.00 95.38 68 THR A CA 1
ATOM 533 C C . THR A 1 68 ? -22.883 3.137 21.973 1.00 95.38 68 THR A C 1
ATOM 535 O O . THR A 1 68 ? -23.853 3.889 22.069 1.00 95.38 68 THR A O 1
ATOM 538 N N . LYS A 1 69 ? -22.850 1.927 22.523 1.00 94.69 69 LYS A N 1
ATOM 539 C CA . LYS A 1 69 ? -23.879 1.389 23.409 1.00 94.69 69 LYS A CA 1
ATOM 540 C C . LYS A 1 69 ? -23.288 1.264 24.806 1.00 94.69 69 LYS A C 1
ATOM 542 O O . LYS A 1 69 ? -22.263 0.614 24.975 1.00 94.69 69 LYS A O 1
ATOM 547 N N . VAL A 1 70 ? -23.938 1.872 25.793 1.00 94.44 70 VAL A N 1
ATOM 548 C CA . VAL A 1 70 ? -23.528 1.794 27.201 1.00 94.44 70 VAL A CA 1
ATOM 549 C C . VAL A 1 70 ? -24.661 1.168 28.005 1.00 94.44 70 VAL A C 1
ATOM 551 O O . VAL A 1 70 ? -25.797 1.635 27.940 1.00 94.44 70 VAL A O 1
ATOM 554 N N . VAL A 1 71 ? -24.357 0.109 28.750 1.00 93.88 71 VAL A N 1
ATOM 555 C CA . VAL A 1 71 ? -25.266 -0.538 29.700 1.00 93.88 71 VAL A CA 1
ATOM 556 C C . VAL A 1 71 ? -24.894 -0.059 31.096 1.00 93.88 71 VAL A C 1
ATOM 558 O O . VAL A 1 71 ? -23.762 -0.250 31.541 1.00 93.88 71 VAL A O 1
ATOM 561 N N . ILE A 1 72 ? -25.841 0.584 31.779 1.00 95.06 72 ILE A N 1
ATOM 562 C CA . ILE A 1 72 ? -25.657 1.133 33.125 1.00 95.06 72 ILE A CA 1
ATOM 563 C C . ILE A 1 72 ? -26.638 0.446 34.068 1.00 95.06 72 ILE A C 1
ATOM 565 O O . ILE A 1 72 ? -27.829 0.384 33.769 1.00 95.06 72 ILE A O 1
ATOM 569 N N . ASP A 1 73 ? -26.140 -0.015 35.212 1.00 93.06 73 ASP A N 1
ATOM 570 C CA . ASP A 1 73 ? -26.955 -0.536 36.307 1.00 93.06 73 ASP A CA 1
ATOM 571 C C . ASP A 1 73 ? -26.474 0.027 37.645 1.00 93.06 73 ASP A C 1
ATOM 573 O O . ASP A 1 73 ? -25.274 0.127 37.907 1.00 93.06 73 ASP A O 1
ATOM 577 N N . ASN A 1 74 ? -27.424 0.433 38.484 1.00 92.56 74 ASN A N 1
ATOM 578 C CA . ASN A 1 74 ? -27.184 1.028 39.799 1.00 92.56 74 ASN A CA 1
ATOM 579 C C . ASN A 1 74 ? -26.077 2.114 39.820 1.00 92.56 74 ASN A C 1
ATOM 581 O O . ASN A 1 74 ? -25.214 2.145 40.699 1.00 92.56 74 ASN A O 1
ATOM 585 N N . GLY A 1 75 ? -26.058 2.978 38.800 1.00 90.50 75 GLY A N 1
ATOM 586 C CA . GLY A 1 75 ? -25.070 4.056 38.657 1.00 90.50 75 GLY A CA 1
ATOM 587 C C . GLY A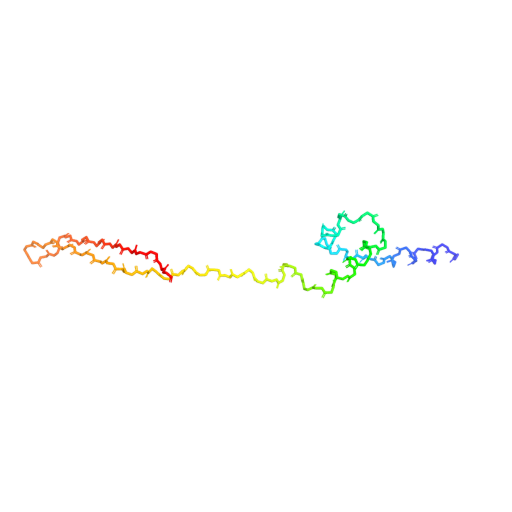 1 75 ? -23.666 3.608 38.227 1.00 90.50 75 GLY A C 1
ATOM 588 O O . GLY A 1 75 ? -22.761 4.440 38.175 1.00 90.50 75 GLY A O 1
ATOM 589 N N . LYS A 1 76 ? -23.464 2.325 37.901 1.00 89.69 76 LYS A N 1
ATOM 590 C CA . LYS A 1 76 ? -22.206 1.780 37.376 1.00 89.69 76 LYS A CA 1
ATOM 591 C C . LYS A 1 76 ? -22.358 1.373 35.918 1.00 89.69 76 LYS A C 1
ATOM 593 O O . LYS A 1 76 ? -23.364 0.794 35.520 1.00 89.69 76 LYS A O 1
ATOM 598 N N . ILE A 1 77 ? -21.326 1.647 35.127 1.00 91.88 77 ILE A N 1
ATOM 599 C CA . ILE A 1 77 ? -21.237 1.154 33.753 1.00 91.88 77 ILE A CA 1
ATOM 600 C C . ILE A 1 77 ? -20.889 -0.330 33.825 1.00 91.88 77 ILE A C 1
ATOM 602 O O . ILE A 1 77 ? -19.826 -0.692 34.330 1.00 91.88 77 ILE A O 1
ATOM 606 N N . LEU A 1 78 ? -21.799 -1.173 33.351 1.00 91.69 78 LEU A N 1
ATOM 607 C CA . LEU A 1 78 ? -21.601 -2.615 33.283 1.00 91.69 78 LEU A CA 1
ATOM 608 C C . LEU A 1 78 ? -20.920 -3.026 31.979 1.00 91.69 78 LEU A C 1
ATOM 610 O O . LEU A 1 78 ? -20.055 -3.896 31.985 1.00 91.69 78 LEU A O 1
ATOM 614 N N . GLU A 1 79 ? -21.299 -2.394 30.868 1.00 92.81 79 GLU A N 1
ATOM 615 C CA . GLU A 1 79 ? -20.782 -2.729 29.544 1.00 92.81 79 GLU A CA 1
ATOM 616 C C . GLU A 1 79 ? -20.748 -1.493 28.647 1.00 92.81 79 GLU A C 1
ATOM 618 O O . GLU A 1 79 ? -21.686 -0.695 28.632 1.00 92.81 79 GLU A O 1
ATOM 623 N N . THR A 1 80 ? -19.682 -1.371 27.859 1.00 94.81 80 THR A N 1
ATOM 624 C CA . THR A 1 80 ? -19.580 -0.388 26.782 1.00 94.81 80 THR A CA 1
ATOM 625 C C . THR A 1 80 ? -19.191 -1.110 25.504 1.00 94.81 80 THR A C 1
ATOM 627 O O . THR A 1 80 ? -18.093 -1.653 25.400 1.00 94.81 80 THR A O 1
ATOM 630 N N . THR A 1 81 ? -20.074 -1.086 24.514 1.00 94.62 81 THR A N 1
ATOM 631 C CA . THR A 1 81 ? -19.812 -1.607 23.173 1.00 94.62 81 THR A CA 1
ATOM 632 C C . THR A 1 81 ? -19.607 -0.434 22.224 1.00 94.62 81 THR A C 1
ATOM 634 O O . THR A 1 81 ? -20.479 0.428 22.103 1.00 94.62 81 THR A O 1
ATOM 637 N N . VAL A 1 82 ? -18.471 -0.405 21.529 1.00 94.75 82 VAL A N 1
ATOM 638 C CA . VAL A 1 82 ? -18.179 0.589 20.488 1.00 94.75 82 VAL A CA 1
ATOM 639 C C . VAL A 1 82 ? -18.111 -0.126 19.146 1.00 94.75 82 VAL A C 1
ATOM 641 O O . VAL A 1 82 ? -17.273 -1.004 18.950 1.00 94.75 82 VAL A O 1
ATOM 644 N N . ALA A 1 83 ? -18.987 0.257 18.225 1.00 94.00 83 ALA A N 1
ATOM 645 C CA . ALA A 1 83 ? -18.975 -0.182 16.839 1.00 94.00 83 ALA A CA 1
ATOM 646 C C . ALA A 1 83 ? -18.639 1.010 15.944 1.00 94.00 83 ALA A C 1
ATOM 648 O O . ALA A 1 83 ? -19.098 2.126 16.180 1.00 94.00 83 ALA A O 1
ATOM 649 N N . TRP A 1 84 ? -17.844 0.786 14.907 1.00 92.88 84 TRP A N 1
ATOM 650 C CA . TRP A 1 84 ? -17.526 1.821 13.934 1.00 92.88 84 TRP A CA 1
ATOM 651 C C . TRP A 1 84 ? -17.542 1.243 12.525 1.00 92.88 84 TRP A C 1
ATOM 653 O O . TRP A 1 84 ? -17.232 0.072 12.309 1.00 92.88 84 TRP A O 1
ATOM 663 N N . THR A 1 85 ? -17.932 2.076 11.570 1.00 92.75 85 THR A N 1
ATOM 664 C CA . THR A 1 85 ? -17.953 1.754 10.142 1.00 92.75 85 THR A CA 1
ATOM 665 C C . THR A 1 85 ? -17.348 2.913 9.372 1.00 92.75 85 THR A C 1
ATOM 667 O O . THR A 1 85 ? -17.584 4.068 9.722 1.00 92.75 85 THR A O 1
ATOM 670 N N . ALA A 1 86 ? -16.598 2.623 8.317 1.00 90.75 86 ALA A N 1
ATOM 671 C CA . ALA A 1 86 ? -15.940 3.634 7.503 1.00 90.75 86 ALA A CA 1
ATOM 672 C C . ALA A 1 86 ? -16.046 3.276 6.017 1.00 90.75 86 ALA A C 1
ATOM 674 O O . ALA A 1 86 ? -16.053 2.094 5.668 1.00 90.75 86 ALA A O 1
ATOM 675 N N . GLN A 1 87 ? -16.134 4.286 5.152 1.00 88.62 87 GLN A N 1
ATOM 676 C CA . GLN A 1 87 ? -16.068 4.111 3.701 1.00 88.62 87 GLN A CA 1
ATOM 677 C C . GLN A 1 87 ? -14.626 4.326 3.210 1.00 88.62 87 GLN A C 1
ATOM 679 O O . GLN A 1 87 ? -13.860 5.048 3.853 1.00 88.62 87 GLN A O 1
ATOM 684 N N . PRO A 1 88 ? -14.216 3.716 2.084 1.00 84.12 88 PRO A N 1
ATOM 685 C CA . PRO A 1 88 ? -12.938 4.039 1.454 1.00 84.12 88 PRO A CA 1
ATOM 686 C C . PRO A 1 88 ? -12.839 5.538 1.144 1.00 84.12 88 PRO A C 1
ATOM 688 O O . PRO A 1 88 ? -13.837 6.155 0.769 1.00 84.12 88 PRO A O 1
ATOM 691 N N . GLY A 1 89 ? -11.649 6.119 1.312 1.00 74.25 89 GLY A N 1
ATOM 692 C CA . GLY A 1 89 ? -11.369 7.462 0.807 1.00 74.25 89 GLY A CA 1
ATOM 693 C C . GLY A 1 89 ? -11.536 7.506 -0.712 1.00 74.25 89 GLY A C 1
ATOM 694 O O . GLY A 1 89 ? -11.202 6.535 -1.388 1.00 74.25 89 GLY A O 1
ATOM 695 N N . THR A 1 90 ? -12.108 8.597 -1.222 1.00 67.50 90 THR A N 1
ATOM 696 C CA . THR A 1 90 ? -12.198 8.911 -2.660 1.00 67.50 90 THR A CA 1
ATOM 697 C C . THR A 1 90 ? -10.977 9.681 -3.121 1.00 67.50 90 THR A C 1
ATOM 699 O O . THR A 1 90 ? -10.576 10.601 -2.370 1.00 67.50 90 THR A O 1
#

Secondary structure (DSSP, 8-state):
--HHHHHHHHTT-------HHHHHHHTT---HHHHHHHHHHHTTSPPGGGS-----PPPPPEEEEEEEEEEEETTEEEEEEEEEEEEPP-

Radius of gyration: 32.79 Å; Cα contacts (8 Å, |Δi|>4): 66; chains: 1; bounding box: 89×23×74 Å

Nearest PDB structures (foldseek):
  8ftf-assembly1_A  TM=5.530E-01  e=8.795E+00  Salmonella enterica subsp. enterica serovar Typhimurium
  8q9t-assembly1_A  TM=2.581E-01  e=1.354E+00  Saccharomyces cerevisiae
  2ivb-assembly1_C  TM=2.916E-01  e=9.402E+00  Escherichia coli
  3jss-assembly1_A-2  TM=2.055E-01  e=8.226E+00  Mus musculus
  6tv0-assembly1_D  TM=1.825E-01  e=7.197E+00  Serratia sp. (in: enterobacteria)

Organism: NCBI:txid2018661